Protein AF-J8E6R8-F1 (afdb_monomer_lite)

Structure (mmCIF, N/CA/C/O backbone):
data_AF-J8E6R8-F1
#
_entry.id   AF-J8E6R8-F1
#
loop_
_atom_site.group_PDB
_atom_site.id
_atom_site.type_symbol
_atom_site.label_atom_id
_atom_site.label_alt_id
_atom_site.label_comp_id
_atom_site.label_asym_id
_atom_site.label_entity_id
_atom_site.label_seq_id
_atom_site.pdbx_PDB_ins_code
_atom_site.Cartn_x
_atom_site.Cartn_y
_atom_site.Cartn_z
_atom_site.occupancy
_atom_site.B_iso_or_equiv
_atom_site.auth_seq_id
_atom_site.auth_comp_id
_atom_site.auth_asym_id
_atom_site.auth_atom_id
_atom_site.pdbx_PDB_model_num
ATOM 1 N N . MET A 1 1 ? -0.667 -5.382 -7.697 1.00 76.56 1 MET A N 1
ATOM 2 C CA . MET A 1 1 ? -1.096 -5.499 -6.278 1.00 76.56 1 MET A CA 1
ATOM 3 C C . MET A 1 1 ? -2.609 -5.707 -6.222 1.00 76.56 1 MET A C 1
ATOM 5 O O . MET A 1 1 ? -3.272 -5.277 -7.157 1.00 76.56 1 MET A O 1
ATOM 9 N N . GLN A 1 2 ? -3.134 -6.395 -5.203 1.00 85.44 2 GLN A N 1
ATOM 10 C CA . GLN A 1 2 ? -4.582 -6.545 -4.977 1.00 85.44 2 GLN A CA 1
ATOM 11 C C . GLN A 1 2 ? -5.067 -5.474 -3.996 1.00 85.44 2 GLN A C 1
ATOM 13 O O . GLN A 1 2 ? -4.280 -5.019 -3.165 1.00 85.44 2 GLN A O 1
ATOM 18 N N . GLY A 1 3 ? -6.335 -5.081 -4.110 1.00 88.06 3 GLY A N 1
ATOM 19 C CA . GLY A 1 3 ? -6.935 -4.064 -3.253 1.00 88.06 3 GLY A CA 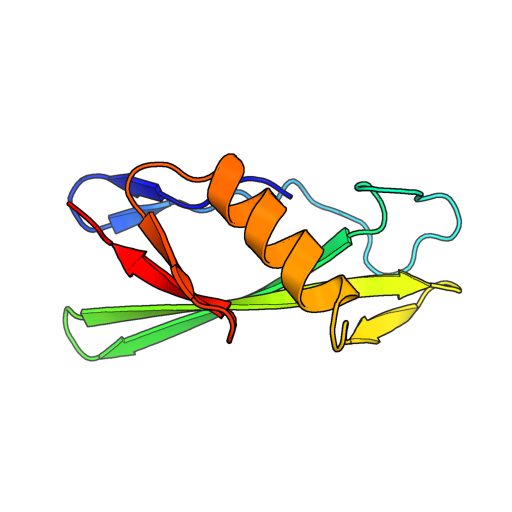1
ATOM 20 C C . GLY A 1 3 ? -7.093 -4.490 -1.794 1.00 88.06 3 GLY A C 1
ATOM 21 O O . GLY A 1 3 ? -6.869 -5.643 -1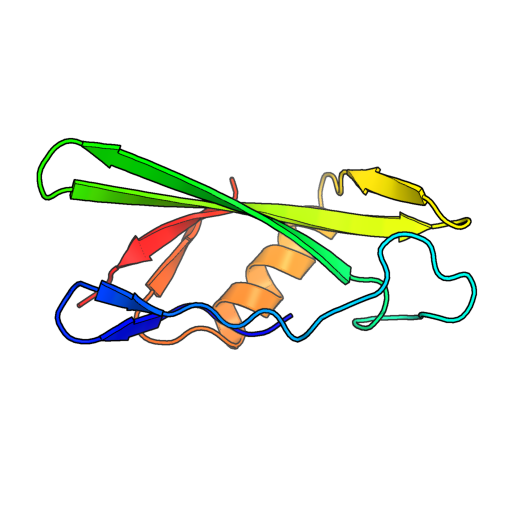.414 1.00 88.06 3 GLY A O 1
ATOM 22 N N . PHE A 1 4 ? -7.497 -3.523 -0.977 1.00 93.31 4 PHE A N 1
ATOM 23 C CA . PHE A 1 4 ? -7.863 -3.714 0.419 1.00 93.31 4 PHE A CA 1
ATOM 24 C C . PHE A 1 4 ? -9.369 -3.602 0.600 1.00 93.31 4 PHE A C 1
ATOM 26 O O . PHE A 1 4 ? -10.037 -2.830 -0.085 1.00 93.31 4 PHE A O 1
ATOM 33 N N . GLU A 1 5 ? -9.891 -4.338 1.570 1.00 92.69 5 GLU A N 1
ATOM 34 C CA . GLU A 1 5 ? -11.301 -4.276 1.927 1.00 92.69 5 GLU A CA 1
ATOM 35 C C . GLU A 1 5 ? -11.503 -4.597 3.410 1.00 92.69 5 GLU A C 1
ATOM 37 O O . GLU A 1 5 ? -10.589 -5.043 4.115 1.00 92.69 5 GLU A O 1
ATOM 42 N N . TYR A 1 6 ? -12.723 -4.367 3.888 1.00 90.75 6 TYR A N 1
ATOM 43 C CA . TYR A 1 6 ? -13.154 -4.756 5.225 1.00 90.75 6 TYR A CA 1
ATOM 44 C C . TYR A 1 6 ? -14.411 -5.622 5.152 1.00 90.75 6 TYR A C 1
ATOM 46 O O . TYR A 1 6 ? -15.440 -5.215 4.605 1.00 90.75 6 TYR A O 1
ATOM 54 N N . TYR A 1 7 ? -14.367 -6.786 5.801 1.00 89.44 7 TYR A N 1
ATOM 55 C CA . TYR A 1 7 ? -15.520 -7.659 6.003 1.00 89.44 7 TYR A CA 1
ATOM 56 C C . TYR A 1 7 ? -15.856 -7.736 7.493 1.00 89.44 7 TYR A C 1
ATOM 58 O O . TYR A 1 7 ? -15.018 -8.123 8.301 1.00 89.44 7 TYR A O 1
ATOM 66 N N . ASN A 1 8 ? -17.067 -7.331 7.890 1.00 87.38 8 ASN A N 1
ATOM 67 C CA . ASN A 1 8 ? -17.497 -7.294 9.297 1.00 87.38 8 ASN A CA 1
ATOM 68 C C . ASN A 1 8 ? -16.487 -6.604 10.242 1.00 87.38 8 ASN A C 1
ATOM 70 O O . ASN A 1 8 ? -16.211 -7.094 11.335 1.00 87.38 8 ASN A O 1
ATOM 74 N N . LYS A 1 9 ? -15.937 -5.452 9.821 1.00 84.62 9 LYS A N 1
ATOM 75 C CA . LYS A 1 9 ? -14.896 -4.673 10.534 1.00 84.62 9 LYS A CA 1
ATOM 76 C C . LYS A 1 9 ? -13.529 -5.364 10.645 1.00 84.62 9 LYS A C 1
ATOM 78 O O . LYS A 1 9 ? -12.630 -4.829 11.292 1.00 84.62 9 LYS A O 1
ATOM 83 N N . VAL A 1 10 ? -13.346 -6.508 9.993 1.00 88.19 10 VAL A N 1
ATOM 84 C CA . VAL A 1 10 ? -12.068 -7.215 9.897 1.00 88.19 10 VAL A CA 1
ATOM 85 C C . VAL A 1 10 ? -11.402 -6.849 8.567 1.00 88.19 10 VAL A C 1
ATOM 87 O O . VAL A 1 10 ? -12.052 -6.961 7.527 1.00 88.19 10 VAL A O 1
ATOM 90 N N . PRO A 1 11 ? -10.137 -6.391 8.568 1.00 90.12 11 PRO A N 1
ATOM 91 C CA . PRO A 1 11 ? -9.423 -6.101 7.331 1.00 90.12 11 PRO A CA 1
ATOM 92 C C . PRO A 1 11 ? -9.124 -7.390 6.559 1.00 90.12 11 PRO A C 1
ATOM 94 O O . PRO A 1 11 ? -8.666 -8.374 7.143 1.00 90.12 11 PRO A O 1
ATOM 97 N N . VAL A 1 12 ? -9.335 -7.361 5.246 1.00 90.75 12 VAL A N 1
ATOM 98 C CA . VAL A 1 12 ? -8.995 -8.445 4.319 1.00 90.75 12 VAL A CA 1
ATOM 99 C C . VAL A 1 12 ? -8.004 -7.902 3.296 1.00 90.75 12 VAL A C 1
ATOM 101 O O . VAL A 1 12 ? -8.217 -6.855 2.684 1.00 90.75 12 VAL A O 1
ATOM 104 N N . THR A 1 13 ? -6.874 -8.596 3.154 1.00 89.69 13 THR A N 1
ATOM 105 C CA . THR A 1 13 ? -5.776 -8.191 2.269 1.00 89.69 13 THR A CA 1
ATOM 106 C C . THR A 1 13 ? -5.189 -9.419 1.586 1.00 89.69 13 THR A C 1
ATOM 108 O O . THR A 1 13 ? -4.915 -10.411 2.264 1.00 89.69 13 THR A O 1
ATOM 111 N N . TYR A 1 14 ? -4.928 -9.343 0.281 1.00 86.06 14 TYR A N 1
ATOM 112 C CA . TYR A 1 14 ? -4.365 -10.452 -0.490 1.00 86.06 14 TYR A CA 1
ATOM 113 C C . TYR A 1 14 ? -2.930 -10.149 -0.930 1.00 86.06 14 TYR A C 1
ATOM 115 O O . TYR A 1 14 ? -2.667 -9.154 -1.605 1.00 86.06 14 TYR A O 1
ATOM 123 N N . SER A 1 15 ? -1.997 -11.040 -0.586 1.00 80.94 15 SER A N 1
ATOM 124 C CA . SER A 1 15 ? -0.652 -11.051 -1.165 1.00 80.94 15 SER A CA 1
ATOM 125 C C . SER A 1 15 ? -0.586 -12.148 -2.218 1.00 80.94 15 SER A C 1
ATOM 127 O O . SER A 1 15 ? -0.759 -13.320 -1.898 1.00 80.94 15 SER A O 1
ATOM 129 N N . LEU A 1 16 ? -0.329 -11.771 -3.471 1.00 76.50 16 LEU A N 1
ATOM 130 C CA . LEU A 1 16 ? -0.229 -12.720 -4.585 1.00 76.50 16 LEU A CA 1
ATOM 131 C C . LEU A 1 16 ? 1.070 -13.544 -4.568 1.00 76.50 16 LEU A C 1
ATOM 133 O O . LEU A 1 16 ? 1.233 -14.412 -5.414 1.00 76.50 16 LEU A O 1
ATOM 137 N N . GLY A 1 17 ? 1.974 -13.288 -3.613 1.00 67.50 17 GLY A N 1
ATOM 138 C CA . GLY A 1 17 ? 3.257 -13.978 -3.510 1.00 67.50 17 GLY A CA 1
ATOM 139 C C . GLY A 1 17 ? 4.192 -13.614 -4.663 1.00 67.50 17 GLY A C 1
ATOM 140 O O . GLY A 1 17 ? 4.272 -14.329 -5.652 1.00 67.50 17 GLY A O 1
ATOM 141 N N . ASN A 1 18 ? 4.932 -12.512 -4.520 1.00 67.81 18 ASN A N 1
ATOM 142 C CA . ASN A 1 18 ? 5.992 -12.148 -5.462 1.00 67.81 18 ASN A CA 1
ATOM 143 C C . ASN A 1 18 ? 7.362 -12.498 -4.878 1.00 67.81 18 ASN A C 1
ATOM 145 O O . ASN A 1 18 ? 7.609 -12.304 -3.684 1.00 67.81 18 ASN A O 1
ATOM 149 N N . PHE A 1 19 ? 8.279 -12.951 -5.733 1.00 75.75 19 PHE A N 1
ATOM 150 C CA . PHE A 1 19 ? 9.695 -12.961 -5.385 1.00 75.75 19 PHE A CA 1
ATOM 151 C C . PHE A 1 19 ? 10.153 -11.518 -5.148 1.00 75.75 19 PHE A C 1
ATOM 153 O O . PHE A 1 19 ? 9.776 -10.607 -5.883 1.00 75.75 19 PHE A O 1
ATOM 160 N N . LEU A 1 20 ? 10.965 -11.306 -4.114 1.00 76.25 20 LEU A N 1
ATOM 161 C CA . LEU A 1 20 ? 11.427 -9.970 -3.722 1.00 76.25 20 LEU A CA 1
ATOM 162 C C . LEU A 1 20 ? 12.635 -9.478 -4.531 1.00 76.25 20 LEU A C 1
ATOM 164 O O . LEU A 1 20 ? 12.858 -8.273 -4.623 1.00 76.25 20 LEU A O 1
ATOM 168 N N . PHE A 1 21 ? 13.388 -10.405 -5.126 1.00 82.38 21 PHE A N 1
ATOM 169 C CA . PHE A 1 21 ? 14.616 -10.125 -5.878 1.00 82.38 21 PHE A CA 1
ATOM 170 C C . PHE A 1 21 ? 14.662 -10.715 -7.311 1.00 82.38 21 PHE A C 1
ATOM 172 O O . PHE A 1 21 ? 15.726 -11.169 -7.727 1.00 82.38 21 PHE A O 1
ATOM 179 N N . PRO A 1 22 ? 13.550 -10.777 -8.074 1.00 81.88 22 PRO A N 1
ATOM 180 C CA . PRO A 1 22 ? 13.565 -11.256 -9.451 1.00 81.88 22 PRO A CA 1
ATOM 181 C C . PRO A 1 22 ? 14.128 -10.202 -10.415 1.00 81.88 22 PRO A C 1
ATOM 183 O O . PRO A 1 22 ? 13.908 -9.002 -10.243 1.00 81.88 22 PRO A O 1
ATOM 186 N N . ASP A 1 23 ? 14.761 -10.674 -11.486 1.00 81.56 23 ASP A N 1
ATOM 187 C CA . ASP A 1 23 ? 15.267 -9.882 -12.618 1.00 81.56 23 ASP A CA 1
ATOM 188 C C . ASP A 1 23 ? 14.301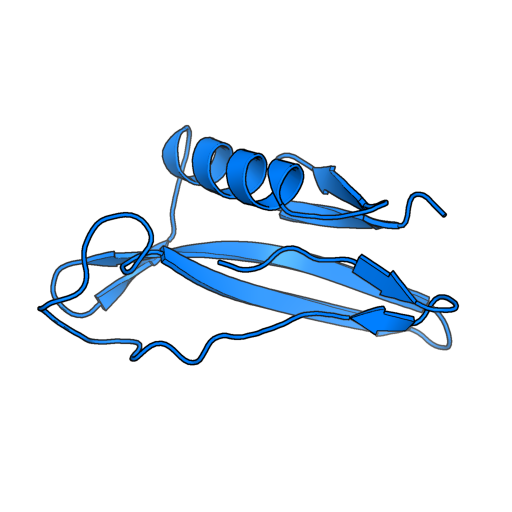 -9.832 -13.816 1.00 81.56 23 ASP A C 1
ATOM 190 O O . ASP A 1 23 ? 14.489 -9.049 -14.747 1.00 81.56 23 ASP A O 1
ATOM 194 N N . HIS A 1 24 ? 13.252 -10.658 -13.804 1.00 84.00 24 HIS A N 1
ATOM 195 C CA . HIS A 1 24 ? 12.351 -10.865 -14.941 1.00 84.00 24 HIS A CA 1
ATOM 196 C C . HIS A 1 24 ? 10.995 -10.152 -14.817 1.00 84.00 24 HIS A C 1
ATOM 198 O O . HIS A 1 24 ? 10.238 -10.104 -15.790 1.00 84.00 24 HIS A O 1
ATOM 204 N N . VAL A 1 25 ? 10.660 -9.602 -13.646 1.00 85.56 25 VAL A N 1
ATOM 205 C CA . VAL A 1 25 ? 9.380 -8.911 -13.424 1.00 85.56 25 VAL A CA 1
ATOM 206 C C . VAL A 1 25 ? 9.386 -7.512 -14.039 1.00 85.56 25 VAL A C 1
ATOM 208 O O . VAL A 1 25 ? 10.382 -6.794 -13.994 1.00 85.56 25 VAL A O 1
ATOM 211 N N . LYS A 1 26 ? 8.255 -7.110 -14.625 1.00 84.94 26 LYS A N 1
ATOM 212 C CA . LYS A 1 26 ? 8.084 -5.813 -15.298 1.00 84.94 26 LYS A CA 1
ATOM 213 C C . LYS A 1 26 ? 6.706 -5.230 -14.999 1.00 84.94 26 LYS A C 1
ATOM 215 O O . LYS A 1 26 ? 5.787 -5.970 -14.640 1.00 84.94 26 LYS A O 1
ATOM 220 N N . ASN A 1 27 ? 6.549 -3.921 -15.205 1.00 87.19 27 ASN A N 1
ATOM 221 C CA . ASN A 1 27 ? 5.290 -3.190 -15.001 1.00 87.19 27 ASN A CA 1
ATOM 222 C C . ASN A 1 27 ? 4.705 -3.475 -13.599 1.00 87.19 27 ASN A C 1
ATOM 224 O O . ASN A 1 27 ? 5.460 -3.585 -12.635 1.00 87.19 27 ASN A O 1
ATOM 228 N N . HIS A 1 28 ? 3.389 -3.682 -13.488 1.00 86.62 28 HIS A N 1
ATOM 229 C CA . HIS A 1 28 ? 2.720 -4.053 -12.234 1.00 86.62 28 HIS A CA 1
ATOM 230 C C . HIS A 1 28 ? 3.244 -5.346 -11.579 1.00 86.62 28 HIS A C 1
ATOM 232 O O . HIS A 1 28 ? 2.980 -5.581 -10.402 1.00 86.62 28 HIS A O 1
ATOM 238 N N . GLY A 1 29 ? 3.993 -6.187 -12.303 1.00 88.00 29 GLY A N 1
ATOM 239 C CA . GLY A 1 29 ? 4.673 -7.350 -11.726 1.00 88.00 29 GLY A CA 1
ATOM 240 C C . GLY A 1 29 ? 5.904 -6.989 -10.887 1.00 88.00 29 GLY A C 1
ATOM 241 O O . GLY A 1 29 ? 6.281 -7.756 -10.008 1.00 88.00 29 GLY A O 1
ATOM 242 N N . ALA A 1 30 ? 6.521 -5.828 -11.133 1.00 90.69 30 ALA A N 1
ATOM 243 C CA . ALA A 1 30 ? 7.651 -5.314 -10.352 1.00 90.69 30 ALA A CA 1
ATOM 244 C C . ALA A 1 30 ? 7.207 -4.520 -9.110 1.00 90.69 30 ALA A C 1
ATOM 246 O O . ALA A 1 30 ? 8.030 -4.171 -8.263 1.00 90.69 30 ALA A O 1
ATOM 247 N N . GLU A 1 31 ? 5.914 -4.219 -8.998 1.00 91.50 31 GLU A N 1
ATOM 248 C CA . GLU A 1 31 ? 5.342 -3.520 -7.855 1.00 91.50 31 GLU A CA 1
ATOM 249 C C . GLU A 1 31 ? 5.235 -4.450 -6.647 1.00 91.50 31 GLU A C 1
ATOM 251 O O . GLU A 1 31 ? 4.757 -5.585 -6.725 1.00 91.50 31 GLU A O 1
ATOM 256 N N . THR A 1 32 ? 5.646 -3.940 -5.494 1.00 92.06 32 THR A N 1
ATOM 257 C CA . THR A 1 32 ? 5.542 -4.634 -4.215 1.00 92.06 32 THR A CA 1
ATOM 258 C C . THR A 1 32 ? 5.251 -3.627 -3.110 1.00 92.06 32 THR A C 1
ATOM 260 O O . THR A 1 32 ? 5.164 -2.419 -3.340 1.00 92.06 32 THR A O 1
ATOM 263 N N . GLY A 1 33 ? 5.082 -4.094 -1.881 1.00 92.12 33 GLY A N 1
ATOM 264 C CA . GLY A 1 33 ? 5.057 -3.172 -0.768 1.00 92.12 33 GLY A CA 1
ATOM 265 C C . GLY A 1 33 ? 4.892 -3.806 0.589 1.00 92.12 33 GLY A C 1
ATOM 266 O O . GLY A 1 33 ? 4.799 -5.022 0.740 1.00 92.12 33 GLY A O 1
ATOM 267 N N . VAL A 1 34 ? 4.882 -2.937 1.590 1.00 92.50 34 VAL A N 1
ATOM 268 C CA . VAL A 1 34 ? 4.764 -3.323 2.990 1.00 92.50 34 VAL A CA 1
ATOM 269 C C . VAL A 1 34 ? 3.442 -2.800 3.521 1.00 92.50 34 VAL A C 1
ATOM 271 O O . VAL A 1 34 ? 3.244 -1.588 3.645 1.00 92.50 34 VAL A O 1
ATOM 274 N N . LEU A 1 35 ? 2.554 -3.724 3.879 1.00 93.94 35 LEU A N 1
ATOM 275 C CA . LEU A 1 35 ? 1.390 -3.422 4.695 1.00 93.94 35 LEU A CA 1
ATOM 276 C C . LEU A 1 35 ? 1.820 -3.361 6.162 1.00 93.94 35 LEU A C 1
ATOM 278 O O . LEU A 1 35 ? 2.328 -4.330 6.722 1.00 93.94 35 LEU A O 1
ATOM 282 N N . LYS A 1 36 ? 1.596 -2.216 6.798 1.00 95.25 36 LYS A N 1
ATOM 283 C CA . LYS A 1 36 ? 1.828 -2.019 8.227 1.00 95.25 36 LYS A CA 1
ATOM 284 C C . LYS A 1 36 ? 0.492 -1.962 8.947 1.00 95.25 36 LYS A C 1
ATOM 286 O O . LYS A 1 36 ? -0.331 -1.094 8.661 1.00 95.25 36 LYS A O 1
ATOM 291 N N . MET A 1 37 ? 0.327 -2.844 9.925 1.00 93.50 37 MET A N 1
ATOM 292 C CA . MET A 1 37 ? -0.844 -2.894 10.795 1.00 93.50 37 MET A CA 1
ATOM 293 C C . MET A 1 37 ? -0.429 -2.556 12.226 1.00 93.50 37 MET A C 1
ATOM 295 O O . MET A 1 37 ? 0.565 -3.073 12.734 1.00 93.50 37 MET A O 1
ATOM 299 N N . LYS A 1 38 ? -1.172 -1.661 12.877 1.00 94.38 38 LYS A N 1
ATOM 300 C CA . LYS A 1 38 ? -1.003 -1.330 14.297 1.00 94.38 38 LYS A CA 1
ATOM 301 C C . LYS A 1 38 ? -2.263 -1.722 15.050 1.00 94.38 38 LYS A C 1
ATOM 303 O O . LYS A 1 38 ? -3.341 -1.219 14.736 1.00 94.38 38 LYS A O 1
ATOM 308 N N . PHE A 1 39 ? -2.098 -2.5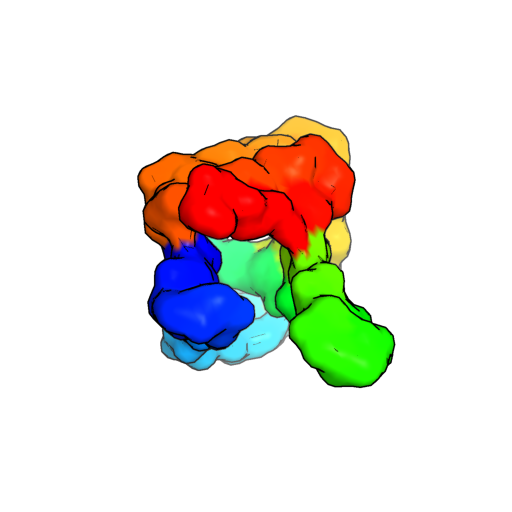65 16.060 1.00 92.25 39 PHE A N 1
ATOM 309 C CA . PHE A 1 39 ? -3.177 -3.054 16.908 1.00 92.25 39 PHE A CA 1
ATOM 310 C C . PHE A 1 39 ? -3.162 -2.298 18.237 1.00 92.25 39 PHE A C 1
ATOM 312 O O . PHE A 1 39 ? -2.126 -2.213 18.897 1.00 92.25 39 PHE A O 1
ATOM 319 N N . LYS A 1 40 ? -4.305 -1.728 18.623 1.00 93.44 40 LYS A N 1
ATOM 320 C CA . LYS A 1 40 ? -4.529 -1.145 19.949 1.00 93.44 40 LYS A CA 1
ATOM 321 C C . LYS A 1 40 ? -5.917 -1.548 20.432 1.00 93.44 40 LYS A C 1
ATOM 323 O O . LYS A 1 40 ? -6.912 -0.992 19.968 1.00 93.44 40 LYS A O 1
ATOM 328 N N . GLU A 1 41 ? -5.969 -2.502 21.360 1.00 90.25 41 GLU A N 1
ATOM 329 C CA . GLU A 1 41 ? -7.213 -3.141 21.809 1.00 90.25 41 GLU A CA 1
ATOM 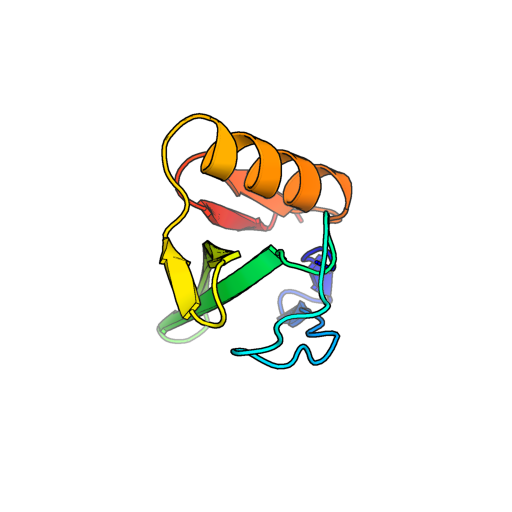330 C C . GLU A 1 41 ? -8.020 -3.668 20.608 1.00 90.25 41 GLU A C 1
ATOM 332 O O . GLU A 1 41 ? -7.535 -4.518 19.867 1.00 90.25 41 GLU A O 1
ATOM 337 N N . LYS A 1 42 ? -9.226 -3.135 20.381 1.00 85.31 42 LYS A N 1
ATOM 338 C CA . LYS A 1 42 ? -10.108 -3.483 19.257 1.00 85.31 42 LYS A CA 1
ATOM 339 C C . LYS A 1 42 ? -9.853 -2.649 17.997 1.00 85.31 42 LYS A C 1
ATOM 341 O O . LYS A 1 42 ? -10.512 -2.862 16.985 1.00 85.31 42 LYS A O 1
ATOM 346 N N . ASN A 1 43 ? -8.936 -1.685 18.050 1.00 85.88 43 ASN A N 1
ATOM 347 C CA . ASN A 1 43 ? -8.650 -0.790 16.936 1.00 85.88 43 ASN A CA 1
ATOM 348 C C . ASN A 1 43 ? -7.471 -1.307 16.114 1.00 85.88 43 ASN A C 1
ATOM 350 O O . ASN A 1 43 ? -6.377 -1.523 16.642 1.00 85.88 43 ASN A O 1
ATOM 354 N N . VAL A 1 44 ? -7.679 -1.420 14.805 1.00 90.50 44 VAL A N 1
ATOM 355 C CA . VAL A 1 44 ? -6.638 -1.754 13.831 1.00 90.50 44 VAL A CA 1
ATOM 356 C C . VAL A 1 44 ? -6.440 -0.558 12.912 1.00 90.50 44 VAL A C 1
ATOM 358 O O . VAL A 1 44 ? -7.380 -0.106 12.265 1.00 90.50 44 VAL A O 1
ATOM 361 N N . LYS A 1 45 ? -5.215 -0.033 12.854 1.00 93.19 45 LYS A N 1
ATOM 362 C CA . LYS A 1 45 ? -4.827 0.996 11.880 1.00 93.19 45 LYS A CA 1
ATOM 363 C C . LYS A 1 45 ? -3.961 0.367 10.805 1.00 93.19 45 LYS A C 1
ATOM 365 O O . LYS A 1 45 ? -3.003 -0.330 11.144 1.00 93.19 45 LYS A O 1
ATOM 370 N N . MET A 1 46 ? -4.263 0.654 9.544 1.00 95.31 46 MET A N 1
ATOM 371 C CA . MET A 1 46 ? -3.508 0.147 8.404 1.00 95.31 46 MET A CA 1
ATOM 372 C C . MET A 1 46 ? -2.876 1.286 7.609 1.00 95.31 46 MET A C 1
ATOM 374 O O . MET A 1 46 ? -3.450 2.364 7.457 1.00 95.31 46 MET A O 1
ATOM 378 N N . SER A 1 47 ? -1.676 1.032 7.106 1.00 96.69 47 SER A N 1
ATOM 379 C CA . SER A 1 47 ? -1.006 1.889 6.132 1.00 96.69 47 SER A CA 1
ATOM 380 C C . SER A 1 47 ? -0.194 1.032 5.177 1.00 96.69 47 SER A C 1
ATOM 382 O O . SER A 1 47 ? 0.446 0.076 5.625 1.00 96.69 47 SER A O 1
ATOM 384 N N . PHE A 1 48 ? -0.171 1.393 3.904 1.00 95.88 48 PHE A N 1
ATOM 385 C CA . PHE A 1 48 ? 0.598 0.710 2.881 1.00 95.88 48 PHE A CA 1
ATOM 386 C C . PHE A 1 48 ? 1.718 1.597 2.345 1.00 95.88 48 PHE A C 1
ATOM 388 O O . PHE A 1 48 ? 1.496 2.737 1.944 1.00 95.88 48 PHE A O 1
ATOM 395 N N . ASN A 1 49 ? 2.927 1.044 2.314 1.00 95.75 49 ASN A N 1
ATOM 396 C CA . ASN A 1 49 ? 4.084 1.686 1.709 1.00 95.75 49 ASN A CA 1
ATOM 397 C C . ASN A 1 49 ? 4.432 0.953 0.407 1.00 95.75 49 ASN A C 1
ATOM 399 O O . ASN A 1 49 ? 4.854 -0.204 0.491 1.00 95.75 49 ASN A O 1
ATOM 403 N N . PRO A 1 50 ? 4.270 1.590 -0.767 1.00 95.12 50 PRO A N 1
ATOM 404 C CA . PRO A 1 50 ? 4.631 0.990 -2.045 1.00 95.12 50 PRO A CA 1
ATOM 405 C C . PRO A 1 50 ? 6.142 1.021 -2.296 1.00 95.12 50 PRO A C 1
ATOM 407 O O . PRO A 1 50 ? 6.840 1.991 -1.982 1.00 95.12 50 PRO A O 1
ATOM 410 N N . TYR A 1 51 ? 6.635 -0.044 -2.912 1.00 94.62 51 TYR A N 1
ATOM 411 C CA . TYR A 1 51 ? 8.016 -0.224 -3.338 1.00 94.62 51 TYR A CA 1
ATOM 412 C C . TYR A 1 51 ? 8.036 -0.822 -4.745 1.00 94.62 51 TYR A C 1
ATOM 414 O O . TYR A 1 51 ? 7.047 -1.374 -5.226 1.00 94.62 51 TYR A O 1
ATOM 422 N N . ILE A 1 52 ? 9.187 -0.751 -5.396 1.00 93.69 52 ILE A N 1
ATOM 423 C CA . ILE A 1 52 ? 9.371 -1.299 -6.734 1.00 93.69 52 ILE A CA 1
ATOM 424 C C . ILE A 1 52 ? 10.671 -2.084 -6.810 1.00 93.69 52 ILE A C 1
ATOM 426 O O . ILE A 1 52 ? 11.694 -1.686 -6.247 1.00 93.69 52 ILE A O 1
ATOM 430 N N . ILE A 1 53 ? 10.614 -3.223 -7.488 1.00 92.44 53 ILE A N 1
ATOM 431 C CA . ILE A 1 53 ? 11.765 -4.080 -7.735 1.00 92.44 53 ILE A CA 1
ATOM 432 C C . ILE A 1 53 ? 12.527 -3.508 -8.932 1.00 92.44 53 ILE A C 1
ATOM 434 O O . ILE A 1 53 ? 11.985 -3.378 -10.029 1.00 92.44 53 ILE A O 1
ATOM 438 N N . ARG A 1 54 ? 13.794 -3.147 -8.717 1.00 90.81 54 ARG A N 1
ATOM 439 C CA . ARG A 1 54 ? 14.725 -2.677 -9.752 1.00 90.81 54 ARG A CA 1
ATOM 440 C C . ARG A 1 54 ? 16.078 -3.320 -9.511 1.00 90.81 54 ARG A C 1
ATOM 442 O O . ARG A 1 54 ? 16.551 -3.306 -8.379 1.00 90.81 54 ARG A O 1
ATOM 449 N N . ASN A 1 55 ? 16.708 -3.855 -10.555 1.00 89.94 55 ASN A N 1
ATOM 450 C CA . ASN A 1 55 ? 18.040 -4.466 -10.459 1.00 89.94 55 ASN A CA 1
ATOM 451 C C . ASN A 1 55 ? 18.148 -5.465 -9.289 1.00 89.94 55 ASN A C 1
ATOM 453 O O . ASN A 1 55 ? 19.090 -5.406 -8.500 1.00 89.94 55 ASN A O 1
ATOM 457 N N . ASN A 1 56 ? 17.147 -6.341 -9.148 1.00 89.56 56 ASN A N 1
ATOM 458 C CA . ASN A 1 56 ? 17.059 -7.363 -8.095 1.00 89.56 56 ASN A CA 1
ATOM 459 C C . ASN A 1 56 ? 16.997 -6.804 -6.666 1.00 89.56 56 ASN A C 1
ATOM 461 O O . ASN A 1 56 ? 17.341 -7.498 -5.714 1.00 89.56 56 ASN A O 1
ATOM 465 N N . GLN A 1 57 ? 16.568 -5.551 -6.500 1.00 91.38 57 GLN A N 1
ATOM 466 C CA . GLN A 1 57 ? 16.477 -4.877 -5.207 1.00 91.38 57 GLN A CA 1
ATOM 467 C C . GLN A 1 57 ? 15.128 -4.186 -5.034 1.00 91.38 57 GLN A C 1
ATOM 469 O O . GLN A 1 57 ? 14.571 -3.614 -5.972 1.00 91.38 57 GLN A O 1
ATOM 474 N N . ILE A 1 58 ? 14.628 -4.181 -3.799 1.00 92.62 58 ILE A N 1
ATOM 475 C CA . ILE A 1 58 ? 13.433 -3.429 -3.423 1.00 92.62 58 ILE A CA 1
ATOM 476 C C . ILE A 1 58 ? 13.832 -1.974 -3.175 1.00 92.62 58 ILE A C 1
ATOM 478 O O . ILE A 1 58 ? 14.562 -1.674 -2.232 1.00 92.62 58 ILE A O 1
ATOM 482 N N . THR A 1 59 ? 13.315 -1.062 -3.993 1.00 94.31 59 THR A N 1
ATOM 483 C CA . THR A 1 59 ? 13.566 0.377 -3.865 1.00 94.31 59 THR A CA 1
ATOM 484 C C . THR A 1 59 ? 12.308 1.097 -3.368 1.00 94.31 59 THR A C 1
ATOM 486 O O . THR A 1 59 ? 11.219 0.833 -3.888 1.00 94.31 59 THR A O 1
ATOM 489 N N . PRO A 1 60 ? 12.410 2.013 -2.384 1.00 95.00 60 PRO A N 1
ATOM 490 C CA . PRO A 1 60 ? 11.289 2.863 -1.994 1.00 95.00 60 PRO A CA 1
ATOM 491 C C . PRO A 1 60 ? 10.796 3.701 -3.174 1.00 95.00 60 PRO A C 1
ATOM 493 O O . PRO A 1 60 ? 11.594 4.316 -3.882 1.00 95.00 60 PRO A O 1
ATOM 496 N N . THR A 1 61 ? 9.481 3.762 -3.357 1.00 96.12 61 THR A N 1
ATOM 497 C CA . THR A 1 61 ? 8.869 4.672 -4.334 1.00 96.12 61 THR A CA 1
ATOM 498 C C . THR A 1 61 ? 8.757 6.075 -3.735 1.00 96.12 61 THR A C 1
ATOM 500 O O . THR A 1 61 ? 8.611 6.242 -2.519 1.00 96.12 61 THR A O 1
ATOM 503 N N . GLN A 1 62 ? 8.845 7.109 -4.573 1.00 95.06 62 GLN A N 1
ATOM 504 C CA . GLN A 1 62 ? 8.794 8.511 -4.144 1.00 95.06 62 GLN A CA 1
ATOM 505 C C . GLN A 1 62 ? 7.990 9.365 -5.129 1.00 95.06 62 GLN A C 1
ATOM 507 O O . GLN A 1 62 ? 7.764 8.965 -6.272 1.00 95.06 62 GLN A O 1
ATOM 512 N N . GLY A 1 63 ? 7.555 10.548 -4.681 1.00 96.12 63 GLY A N 1
ATOM 513 C CA . GLY A 1 63 ? 6.871 11.531 -5.525 1.00 96.12 63 GLY A CA 1
ATOM 514 C C . GLY A 1 63 ? 5.693 10.936 -6.302 1.00 96.12 63 GLY A C 1
ATOM 515 O O . GLY A 1 63 ? 4.856 10.233 -5.735 1.00 96.12 63 GLY A O 1
ATOM 516 N N . GLN A 1 64 ? 5.655 11.204 -7.608 1.00 96.00 64 GLN A N 1
ATOM 517 C CA . GLN A 1 64 ? 4.567 10.786 -8.492 1.00 96.00 64 GLN A CA 1
ATOM 518 C C . GLN A 1 64 ? 4.434 9.261 -8.615 1.00 96.00 64 GLN A C 1
ATOM 520 O O . GLN A 1 64 ? 3.317 8.763 -8.698 1.00 96.00 64 GLN A O 1
ATOM 525 N N . GLU A 1 65 ? 5.537 8.507 -8.578 1.00 94.88 65 GLU A N 1
ATOM 526 C CA . GLU A 1 65 ? 5.492 7.040 -8.662 1.00 94.88 65 GLU A CA 1
ATOM 527 C C . GLU A 1 65 ? 4.725 6.445 -7.477 1.00 94.88 65 GLU A C 1
ATOM 529 O O . GLU A 1 65 ? 3.813 5.639 -7.666 1.00 94.88 65 GLU A O 1
ATOM 534 N N . LYS A 1 66 ? 5.028 6.920 -6.259 1.00 96.19 66 LYS A N 1
ATOM 535 C CA . LYS A 1 66 ? 4.280 6.538 -5.056 1.00 96.19 66 LYS A CA 1
ATOM 536 C C . LYS A 1 66 ? 2.792 6.863 -5.215 1.00 96.19 66 LYS A C 1
ATOM 538 O O . LYS A 1 66 ? 1.953 6.023 -4.899 1.00 96.19 66 LYS A O 1
ATOM 543 N N . GLN A 1 67 ? 2.464 8.063 -5.699 1.00 97.19 67 GLN A N 1
ATOM 544 C CA . GLN A 1 67 ? 1.069 8.489 -5.856 1.00 97.19 67 GLN A CA 1
ATOM 545 C C . GLN A 1 67 ? 0.315 7.637 -6.882 1.00 97.19 67 GLN A C 1
ATOM 547 O O . GLN A 1 67 ? -0.792 7.194 -6.592 1.00 97.19 67 GLN A O 1
ATOM 552 N N . ASN A 1 68 ? 0.923 7.333 -8.029 1.00 95.44 68 ASN A N 1
ATOM 553 C CA . ASN A 1 68 ? 0.309 6.494 -9.061 1.00 95.44 68 ASN A CA 1
ATOM 554 C C . ASN A 1 68 ? -0.006 5.088 -8.531 1.00 95.44 68 ASN A C 1
ATOM 556 O O . ASN A 1 68 ? -1.094 4.564 -8.762 1.00 95.44 68 ASN A O 1
ATOM 560 N N . MET A 1 69 ? 0.919 4.493 -7.773 1.00 95.50 69 MET A N 1
ATOM 561 C CA . MET A 1 69 ? 0.710 3.173 -7.174 1.00 95.50 69 MET A CA 1
ATOM 562 C C . MET A 1 69 ? -0.397 3.180 -6.116 1.00 95.50 69 MET A C 1
ATOM 564 O O . MET A 1 69 ? -1.209 2.258 -6.079 1.00 95.50 69 MET A O 1
ATOM 568 N N . LEU A 1 70 ? -0.466 4.214 -5.269 1.00 96.31 70 LEU A N 1
ATOM 569 C CA .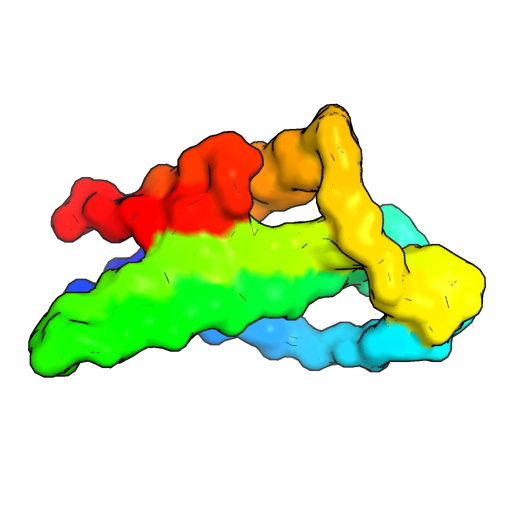 LEU A 1 70 ? -1.546 4.352 -4.286 1.00 96.31 70 LEU A CA 1
ATOM 570 C C . LEU A 1 70 ? -2.905 4.602 -4.957 1.00 96.31 70 LEU A C 1
ATOM 572 O O . LEU A 1 70 ? -3.904 4.051 -4.507 1.00 96.31 70 LEU A O 1
ATOM 576 N N . GLN A 1 71 ? -2.948 5.366 -6.051 1.00 96.06 71 GLN A N 1
ATOM 577 C CA . GLN A 1 71 ? -4.167 5.582 -6.839 1.00 96.06 71 GLN A CA 1
ATOM 578 C C . GLN A 1 71 ? -4.652 4.297 -7.514 1.00 96.06 71 GLN A C 1
ATOM 580 O O . GLN A 1 71 ? -5.843 3.998 -7.478 1.00 96.06 71 GLN A O 1
ATOM 585 N N . TYR A 1 72 ? -3.741 3.508 -8.084 1.00 94.31 72 TYR A N 1
ATOM 586 C CA . TYR A 1 72 ? -4.076 2.188 -8.619 1.00 94.31 72 TYR A CA 1
ATOM 587 C C . TYR A 1 72 ? -4.592 1.243 -7.522 1.00 94.31 72 TYR A C 1
ATOM 589 O O . TYR A 1 72 ? -5.555 0.498 -7.704 1.00 94.31 72 TYR A O 1
ATOM 597 N N . LEU A 1 73 ? -3.978 1.287 -6.341 1.00 94.12 73 LEU A N 1
ATOM 598 C CA . LEU A 1 73 ? -4.441 0.501 -5.204 1.00 94.12 73 LEU A CA 1
ATOM 599 C C . LEU A 1 73 ? -5.832 0.953 -4.744 1.00 94.12 73 LEU A C 1
ATOM 601 O O . LEU A 1 73 ? -6.683 0.114 -4.471 1.00 94.12 73 LEU A O 1
ATOM 605 N N . GLN A 1 74 ? -6.101 2.260 -4.731 1.00 96.00 74 GLN A N 1
ATOM 606 C CA . GLN A 1 74 ? -7.422 2.817 -4.438 1.00 96.00 74 GLN A CA 1
ATOM 607 C C . GLN A 1 74 ? -8.475 2.351 -5.449 1.00 96.00 74 GLN A C 1
ATOM 609 O O . GLN A 1 74 ? -9.574 1.995 -5.033 1.00 96.00 74 GLN A O 1
ATOM 614 N N . SER A 1 75 ? -8.164 2.332 -6.751 1.00 95.56 75 SER A N 1
ATOM 615 C CA . SER A 1 75 ? -9.129 1.948 -7.796 1.00 95.56 75 SER A CA 1
ATOM 616 C C . SER A 1 75 ? -9.496 0.464 -7.779 1.00 95.56 75 SER A C 1
ATOM 618 O O . SER A 1 75 ? -10.525 0.079 -8.327 1.00 95.56 75 SER A O 1
ATOM 620 N N . THR A 1 76 ? -8.664 -0.363 -7.148 1.00 93.12 76 THR A N 1
ATOM 621 C CA . THR A 1 76 ? -8.874 -1.809 -7.001 1.00 93.12 76 THR A CA 1
ATOM 622 C C . THR A 1 76 ? -9.362 -2.207 -5.607 1.00 93.12 76 THR A C 1
ATOM 624 O O . THR A 1 76 ? -9.573 -3.391 -5.355 1.00 93.12 76 THR A O 1
ATOM 627 N N . SER A 1 77 ? -9.538 -1.240 -4.701 1.00 94.19 77 SER A N 1
ATOM 628 C CA . SER A 1 77 ? -9.986 -1.462 -3.325 1.00 94.19 77 SER A CA 1
ATOM 629 C C . SER A 1 77 ? -11.463 -1.109 -3.153 1.00 94.19 77 SER A C 1
ATOM 631 O O . SER A 1 77 ? -11.944 -0.143 -3.742 1.00 94.19 77 SER A O 1
ATOM 633 N N . ASN A 1 78 ? -12.171 -1.854 -2.302 1.00 93.12 78 ASN A N 1
ATOM 634 C CA . ASN A 1 78 ? -13.605 -1.675 -2.072 1.00 93.12 78 ASN A CA 1
ATOM 635 C C . ASN A 1 78 ? -13.869 -1.109 -0.677 1.00 93.12 78 ASN A C 1
ATOM 637 O O . ASN A 1 78 ? -13.328 -1.600 0.314 1.00 93.12 78 ASN A O 1
ATOM 641 N N . ASP A 1 79 ? -14.733 -0.094 -0.606 1.00 93.38 79 ASP A N 1
ATOM 642 C CA . ASP A 1 79 ? -15.191 0.546 0.634 1.00 93.38 79 ASP A CA 1
ATOM 643 C C . ASP A 1 79 ? -14.067 0.996 1.586 1.00 93.38 79 ASP A C 1
ATOM 645 O O . ASP A 1 79 ? -14.207 1.007 2.813 1.00 93.38 79 ASP A O 1
ATOM 649 N N . VAL A 1 80 ? -12.936 1.401 1.012 1.00 95.06 80 VAL A N 1
ATOM 650 C CA . VAL A 1 80 ? -11.817 2.007 1.730 1.00 95.06 80 VAL A CA 1
ATOM 651 C C . VAL A 1 80 ? -11.340 3.258 1.012 1.00 95.06 80 VAL A C 1
ATOM 653 O O . VAL A 1 80 ? -11.438 3.373 -0.210 1.00 95.06 80 VAL A O 1
ATOM 656 N N . GLN A 1 81 ? -10.764 4.173 1.780 1.00 96.88 81 GLN A N 1
ATOM 657 C CA . GLN A 1 81 ? -10.035 5.322 1.269 1.00 96.88 81 GLN A CA 1
ATOM 658 C C . GLN A 1 81 ? -8.545 5.163 1.583 1.00 96.88 81 GLN A C 1
ATOM 660 O O . GLN A 1 81 ? -8.171 4.891 2.724 1.00 96.88 81 GLN A O 1
ATOM 665 N N . ILE A 1 82 ? -7.694 5.352 0.578 1.00 97.12 82 ILE A N 1
ATOM 666 C CA . ILE A 1 82 ? -6.237 5.343 0.689 1.00 97.12 82 ILE A CA 1
ATOM 667 C C . ILE A 1 82 ? -5.744 6.782 0.553 1.00 97.12 82 ILE A C 1
ATOM 669 O O . ILE A 1 82 ? -5.876 7.414 -0.493 1.00 97.12 82 ILE A O 1
ATOM 673 N N . GLU A 1 83 ? -5.193 7.319 1.634 1.00 97.31 83 GLU A N 1
ATOM 674 C CA . GLU A 1 83 ? -4.634 8.668 1.674 1.00 97.31 83 GLU A CA 1
ATOM 675 C C . GLU A 1 83 ? -3.284 8.733 0.934 1.00 97.31 83 GLU A C 1
ATOM 677 O O . GLU A 1 83 ? -2.606 7.724 0.730 1.00 97.31 83 GLU A O 1
ATOM 682 N N . GLN A 1 84 ? -2.854 9.941 0.555 1.00 94.81 84 GLN A N 1
ATOM 683 C CA . GLN A 1 84 ? -1.609 10.173 -0.201 1.00 94.81 84 GLN A CA 1
ATOM 684 C C . GLN A 1 84 ? -0.343 9.683 0.520 1.00 94.81 84 GLN A C 1
ATOM 686 O O . GLN A 1 84 ? 0.693 9.435 -0.110 1.00 94.81 84 GLN A O 1
ATOM 691 N N . ASP A 1 85 ? -0.395 9.571 1.847 1.00 95.19 85 ASP A N 1
ATOM 692 C CA . ASP A 1 85 ? 0.697 9.052 2.663 1.00 95.19 85 ASP A CA 1
ATOM 693 C C . ASP A 1 85 ? 0.708 7.513 2.737 1.00 95.19 85 ASP A C 1
ATOM 695 O O . ASP A 1 85 ? 1.745 6.942 3.092 1.00 95.19 85 ASP A O 1
ATOM 699 N N . GLY A 1 86 ? -0.374 6.857 2.305 1.00 96.31 86 GLY A N 1
ATOM 700 C CA . GLY A 1 86 ? -0.585 5.414 2.322 1.00 96.31 86 GLY A CA 1
ATOM 701 C C . GLY A 1 86 ? -1.504 4.925 3.444 1.00 96.31 86 GLY A C 1
ATOM 702 O O . GLY A 1 86 ? -1.697 3.716 3.572 1.00 96.31 86 GLY A O 1
ATOM 703 N N . LYS A 1 87 ? -2.057 5.803 4.289 1.00 97.56 87 LYS A N 1
ATOM 704 C CA . LYS A 1 87 ? -3.008 5.411 5.338 1.00 97.56 87 LYS A CA 1
ATOM 705 C C . LYS A 1 87 ? -4.324 4.919 4.732 1.00 97.56 87 LYS A C 1
ATOM 707 O O . LYS A 1 87 ? -4.846 5.517 3.800 1.00 97.56 87 LYS A O 1
ATOM 712 N N . ILE A 1 88 ? -4.853 3.827 5.281 1.00 96.69 88 ILE A N 1
ATOM 713 C CA . ILE A 1 88 ? -6.077 3.176 4.802 1.00 96.69 88 ILE A CA 1
ATOM 714 C C . ILE A 1 88 ? -7.185 3.410 5.830 1.00 96.69 88 ILE A C 1
ATOM 716 O O . ILE A 1 88 ? -7.016 3.107 7.016 1.00 96.69 88 ILE A O 1
ATOM 720 N N . ILE A 1 89 ? -8.310 3.951 5.373 1.00 95.25 89 ILE A N 1
ATOM 721 C CA . ILE A 1 89 ? -9.503 4.250 6.166 1.00 95.25 89 ILE A CA 1
ATOM 722 C C . ILE A 1 89 ? -10.639 3.349 5.686 1.00 95.25 89 ILE A C 1
ATOM 724 O O . ILE A 1 89 ? -10.932 3.309 4.496 1.00 95.25 89 ILE A O 1
ATOM 728 N N . ASN A 1 90 ? -11.283 2.641 6.613 1.00 92.12 90 ASN A N 1
ATOM 729 C CA . ASN A 1 90 ? -12.538 1.943 6.339 1.00 92.12 90 ASN A CA 1
ATOM 730 C C . ASN A 1 90 ? -13.670 2.966 6.150 1.00 92.12 90 ASN A C 1
ATOM 732 O O . ASN A 1 90 ? -13.860 3.810 7.026 1.00 92.12 90 ASN A O 1
ATOM 736 N N . MET A 1 91 ? -14.417 2.859 5.051 1.00 89.88 91 MET A N 1
ATOM 737 C CA . MET A 1 91 ? -15.543 3.745 4.728 1.00 89.88 91 MET A CA 1
ATOM 738 C C . MET A 1 91 ? -16.917 3.124 5.038 1.00 89.88 91 MET A C 1
ATOM 740 O O . MET A 1 91 ? -17.931 3.785 4.819 1.00 89.88 91 MET A O 1
ATOM 744 N N . ARG A 1 92 ? -16.959 1.884 5.552 1.00 80.56 92 ARG A N 1
ATOM 745 C CA . ARG A 1 92 ? -18.174 1.229 6.074 1.00 80.56 92 ARG A CA 1
ATOM 746 C C . ARG A 1 92 ? -18.429 1.517 7.547 1.00 80.56 92 ARG A C 1
ATOM 748 O O . ARG A 1 92 ? -17.450 1.467 8.333 1.00 80.56 92 ARG A O 1
#

Radius of gyration: 13.61 Å; chains: 1; bounding box: 36×26×37 Å

Secondary structure (DSSP, 8-state):
---EEEETTEEEE------SS-SS--GGGSEEEEEEEEEETTEEEEEEEEEEEETTEEEE--HHHHHHHHHHHHHT-SSEEE-TTSEEEE--

Organism: NCBI:txid1053226

Sequence (92 aa):
MQGFEYYNKVPVTYSLGNFLFPDHVKNHGAETGVLKMKFKEKNVKMSFNPYIIRNNQITPTQGQEKQNMLQYLQSTSNDVQIEQDGKIINMR

Foldseek 3Di:
DAAWADDPNHIDDDDPDADAFDPPADDVNQKDWDWDWDDDPSDIWIFIFIWGHDNRHTHGDDDPRLQVVQVVRQVRYPQWDQDSRRTIGRND

pLDDT: mean 90.69, std 6.29, range [67.5, 97.56]